Protein AF-A0A7S2RAI8-F1 (afdb_monomer_lite)

Structure (mmCIF, N/CA/C/O backbone):
data_AF-A0A7S2RAI8-F1
#
_entry.id   AF-A0A7S2RAI8-F1
#
loop_
_atom_site.group_PDB
_atom_site.id
_atom_site.type_symbol
_atom_site.label_atom_id
_atom_site.label_alt_id
_atom_site.label_comp_id
_atom_site.label_asym_id
_atom_site.label_entity_id
_atom_site.label_seq_id
_atom_site.pdbx_PDB_ins_code
_atom_site.Cartn_x
_atom_site.Cartn_y
_atom_site.Cartn_z
_atom_site.occupancy
_atom_site.B_iso_or_equiv
_atom_site.auth_seq_id
_atom_site.auth_comp_id
_atom_site.auth_asym_id
_atom_site.auth_atom_id
_atom_site.pdbx_PDB_model_num
ATOM 1 N N . ALA A 1 1 ? 19.321 -35.956 -13.593 1.00 38.59 1 ALA A N 1
ATOM 2 C CA . ALA A 1 1 ? 19.950 -35.697 -12.284 1.00 38.59 1 ALA A CA 1
ATOM 3 C C . ALA A 1 1 ? 19.770 -34.219 -11.981 1.00 38.59 1 ALA A C 1
ATOM 5 O O . ALA A 1 1 ? 20.431 -33.390 -12.590 1.00 38.59 1 ALA A O 1
ATOM 6 N N . THR A 1 2 ? 18.772 -33.893 -11.167 1.00 38.16 2 THR A N 1
ATOM 7 C CA . THR A 1 2 ? 18.356 -32.516 -10.879 1.00 38.16 2 THR A CA 1
ATOM 8 C C . THR A 1 2 ? 19.204 -32.002 -9.722 1.00 38.16 2 THR A C 1
ATOM 10 O O . THR A 1 2 ? 19.140 -32.554 -8.626 1.00 38.16 2 THR A O 1
ATOM 13 N N . LEU A 1 3 ? 20.051 -31.005 -9.977 1.00 36.56 3 LEU A N 1
ATOM 14 C CA . LEU A 1 3 ? 20.835 -30.340 -8.936 1.00 36.56 3 LEU A CA 1
ATOM 15 C C . LEU A 1 3 ? 19.880 -29.543 -8.028 1.00 36.56 3 LEU A C 1
ATOM 17 O O . LEU A 1 3 ? 19.025 -28.827 -8.554 1.00 36.56 3 LEU A O 1
ATOM 21 N N . PRO A 1 4 ? 19.973 -29.652 -6.692 1.00 34.31 4 PRO A N 1
ATOM 22 C CA . PRO A 1 4 ? 19.123 -28.875 -5.804 1.00 34.31 4 PRO A CA 1
ATOM 23 C C . PRO A 1 4 ? 19.559 -27.404 -5.838 1.00 34.31 4 PRO A C 1
ATOM 25 O O . PRO A 1 4 ? 20.744 -27.106 -5.678 1.00 34.31 4 PRO A O 1
ATOM 28 N N . LEU A 1 5 ? 18.606 -26.482 -6.026 1.00 38.56 5 LEU A N 1
ATOM 29 C CA . LEU A 1 5 ? 18.837 -25.057 -5.785 1.00 38.56 5 LEU A CA 1
ATOM 30 C C . LEU A 1 5 ? 19.263 -24.894 -4.322 1.00 38.56 5 LEU A C 1
ATOM 32 O O . LEU A 1 5 ? 18.480 -25.141 -3.401 1.00 38.56 5 LEU A O 1
ATOM 36 N N . ALA A 1 6 ? 20.516 -24.503 -4.113 1.00 35.44 6 ALA A N 1
ATOM 37 C CA . ALA A 1 6 ? 21.017 -24.149 -2.802 1.00 35.44 6 ALA A CA 1
ATOM 38 C C . ALA A 1 6 ? 20.177 -22.985 -2.258 1.00 35.44 6 ALA A C 1
ATOM 40 O O . ALA A 1 6 ? 20.114 -21.914 -2.861 1.00 35.44 6 ALA A O 1
ATOM 41 N N . ARG A 1 7 ? 19.516 -23.196 -1.115 1.00 39.22 7 ARG A N 1
ATOM 42 C CA . ARG A 1 7 ? 18.978 -22.098 -0.311 1.00 39.22 7 ARG A CA 1
ATOM 43 C C . ARG A 1 7 ? 20.154 -21.207 0.075 1.00 39.22 7 ARG A C 1
ATOM 45 O O . ARG A 1 7 ? 21.024 -21.654 0.822 1.00 39.22 7 ARG A O 1
ATOM 52 N N . SER A 1 8 ? 20.173 -19.975 -0.430 1.00 35.34 8 SER A N 1
ATOM 53 C CA . SER A 1 8 ? 21.116 -18.963 0.042 1.00 35.34 8 SER A CA 1
ATOM 54 C C . SER A 1 8 ? 21.014 -18.852 1.565 1.00 35.34 8 SER A C 1
ATOM 56 O O . SER A 1 8 ? 19.898 -18.803 2.099 1.00 35.34 8 SER A O 1
ATOM 58 N N . PRO A 1 9 ? 22.147 -18.839 2.285 1.00 35.16 9 PRO A N 1
ATOM 59 C CA . PRO A 1 9 ? 22.129 -18.629 3.720 1.00 35.16 9 PRO A CA 1
ATOM 60 C C . PRO A 1 9 ? 21.534 -17.246 3.983 1.00 35.16 9 PRO A C 1
ATOM 62 O O . PRO A 1 9 ? 21.890 -16.282 3.306 1.00 35.16 9 PRO A O 1
ATOM 65 N N . ARG A 1 10 ? 20.607 -17.161 4.948 1.00 45.25 10 ARG A N 1
ATOM 66 C CA . ARG A 1 10 ? 20.117 -15.884 5.478 1.00 45.25 10 ARG A CA 1
ATOM 67 C C . ARG A 1 10 ? 21.340 -15.050 5.841 1.00 45.25 10 ARG A C 1
ATOM 69 O O . ARG A 1 10 ? 22.027 -15.366 6.813 1.00 45.25 10 ARG A O 1
ATOM 76 N N . SER A 1 11 ? 21.633 -14.032 5.040 1.00 36.88 11 SER A N 1
ATOM 77 C CA . SER A 1 11 ? 22.616 -13.033 5.406 1.00 36.88 11 SER A CA 1
ATOM 78 C C . SER A 1 11 ? 22.080 -12.349 6.655 1.00 36.88 11 SER A C 1
ATOM 80 O O . SER A 1 11 ? 20.982 -11.793 6.676 1.00 36.88 11 SER A O 1
ATOM 82 N N . SER A 1 12 ? 22.837 -12.449 7.741 1.00 39.06 12 SER A N 1
ATOM 83 C CA . SER A 1 12 ? 22.684 -11.562 8.881 1.00 39.06 12 SER A CA 1
ATOM 84 C C . SER A 1 12 ? 22.974 -10.151 8.376 1.00 39.06 12 SER A C 1
ATOM 86 O O . SER A 1 12 ? 24.135 -9.756 8.254 1.00 39.06 12 SER A O 1
ATOM 88 N N . LEU A 1 13 ? 21.924 -9.431 7.983 1.00 42.94 13 LEU A N 1
ATOM 89 C CA . LEU A 1 13 ? 22.013 -8.042 7.563 1.00 42.94 13 LEU A CA 1
ATOM 90 C C . LEU A 1 13 ? 22.550 -7.217 8.736 1.00 42.94 13 LEU A C 1
ATOM 92 O O . LEU A 1 13 ? 21.830 -6.911 9.683 1.00 42.94 13 LEU A O 1
ATOM 96 N N . GLY A 1 14 ? 23.816 -6.811 8.649 1.00 41.72 14 GLY A N 1
ATOM 97 C CA . GLY A 1 14 ? 24.275 -5.575 9.275 1.00 41.72 14 GLY A CA 1
ATOM 98 C C . GLY A 1 14 ? 23.603 -4.403 8.557 1.00 41.72 14 GLY A C 1
ATOM 99 O O . GLY A 1 14 ? 24.199 -3.813 7.665 1.00 41.72 14 GLY A O 1
ATOM 100 N N . GLY A 1 15 ? 22.328 -4.144 8.868 1.00 42.69 15 GLY A N 1
ATOM 101 C CA . GLY A 1 15 ? 21.429 -3.334 8.033 1.00 42.69 15 GLY A CA 1
ATOM 102 C C . GLY A 1 15 ? 20.414 -2.499 8.814 1.00 42.69 15 GLY A C 1
ATOM 103 O O . GLY A 1 15 ? 19.296 -2.317 8.350 1.00 42.69 15 GLY A O 1
ATOM 104 N N . GLY A 1 16 ? 20.771 -2.005 10.004 1.00 49.53 16 GLY A N 1
ATOM 105 C CA . GLY A 1 16 ? 19.832 -1.262 10.861 1.00 49.53 16 GLY A CA 1
ATOM 106 C C . GLY A 1 16 ? 19.253 0.006 10.214 1.00 49.53 16 GLY A C 1
ATOM 107 O O . GLY A 1 16 ? 18.068 0.273 10.356 1.00 49.53 16 GLY A O 1
ATOM 108 N N . ALA A 1 17 ? 20.054 0.760 9.451 1.00 51.44 17 ALA A N 1
ATOM 109 C CA . ALA A 1 17 ? 19.614 2.027 8.854 1.00 51.44 17 ALA A CA 1
ATOM 110 C C . ALA A 1 17 ? 18.842 1.858 7.532 1.00 51.44 17 ALA A C 1
ATOM 112 O O . ALA A 1 17 ? 17.891 2.589 7.270 1.00 51.44 17 ALA A O 1
ATOM 113 N N . THR A 1 18 ? 19.226 0.890 6.694 1.00 54.53 18 THR A N 1
ATOM 114 C CA . THR A 1 18 ? 18.518 0.618 5.437 1.00 54.53 18 THR A CA 1
ATOM 115 C C . THR A 1 18 ? 17.201 -0.097 5.693 1.00 54.53 18 THR A C 1
ATOM 117 O O . THR A 1 18 ? 16.211 0.262 5.074 1.00 54.53 18 THR A O 1
ATOM 120 N N . CYS A 1 19 ? 17.139 -1.031 6.649 1.00 57.44 19 CYS A N 1
ATOM 121 C CA . CYS A 1 19 ? 15.883 -1.682 7.032 1.00 57.44 19 CYS A CA 1
ATOM 122 C C . CYS A 1 19 ? 14.837 -0.659 7.518 1.00 57.44 19 CYS A C 1
ATOM 124 O O . CYS A 1 19 ? 13.678 -0.728 7.113 1.00 57.44 19 CYS A O 1
ATOM 126 N N . ALA A 1 20 ? 15.256 0.345 8.300 1.00 62.62 20 ALA A N 1
ATOM 127 C CA . ALA A 1 20 ? 14.380 1.417 8.776 1.00 62.62 20 ALA A CA 1
ATOM 128 C C . ALA A 1 20 ? 13.750 2.228 7.625 1.00 62.62 20 ALA A C 1
ATOM 130 O O . ALA A 1 20 ? 12.546 2.456 7.627 1.00 62.62 20 ALA A O 1
ATOM 131 N N . LEU A 1 21 ? 14.521 2.589 6.589 1.00 73.50 21 LEU A N 1
ATOM 132 C CA . LEU A 1 21 ? 14.025 3.395 5.459 1.00 73.50 21 LEU A CA 1
ATOM 133 C C . LEU A 1 21 ? 12.824 2.766 4.737 1.00 73.50 21 LEU A C 1
ATOM 135 O O . LEU A 1 21 ? 11.845 3.450 4.462 1.00 73.50 21 LEU A O 1
ATOM 139 N N . TRP A 1 22 ? 12.883 1.466 4.442 1.00 83.81 22 TRP A N 1
ATOM 140 C CA . TRP A 1 22 ? 11.833 0.792 3.665 1.00 83.81 22 TRP A CA 1
ATOM 141 C C . TRP A 1 22 ? 10.629 0.386 4.514 1.00 83.81 22 TRP A C 1
ATOM 143 O O . TRP A 1 22 ? 9.541 0.163 3.980 1.00 83.81 22 TRP A O 1
ATOM 153 N N . THR A 1 23 ? 10.820 0.274 5.828 1.00 90.06 23 THR A N 1
ATOM 154 C CA . THR A 1 23 ? 9.808 -0.263 6.743 1.00 90.06 23 THR A CA 1
ATOM 155 C C . THR A 1 23 ? 9.101 0.807 7.568 1.00 90.06 23 THR A C 1
ATOM 157 O O . THR A 1 23 ? 8.019 0.548 8.095 1.00 90.06 23 THR A O 1
ATOM 160 N N . HIS A 1 24 ? 9.661 2.020 7.634 1.00 93.19 24 HIS A N 1
ATOM 161 C CA . HIS A 1 24 ? 9.075 3.201 8.279 1.00 93.19 24 HIS A CA 1
ATOM 162 C C . HIS A 1 24 ? 8.329 4.081 7.268 1.00 93.19 24 HIS A C 1
ATOM 164 O O . HIS A 1 24 ? 8.498 5.302 7.223 1.00 93.19 24 HIS A O 1
ATOM 170 N N . GLN A 1 25 ? 7.529 3.446 6.413 1.00 93.56 25 GLN A N 1
ATOM 171 C CA . GLN A 1 25 ? 6.667 4.134 5.464 1.00 93.56 25 GLN A CA 1
ATOM 172 C C . GLN A 1 25 ? 5.429 3.314 5.113 1.00 93.56 25 GLN A C 1
ATOM 174 O O . GLN A 1 25 ? 5.413 2.090 5.255 1.00 93.56 25 GLN A O 1
ATOM 179 N N . TRP A 1 26 ? 4.406 4.002 4.614 1.00 96.25 26 TRP A N 1
ATOM 1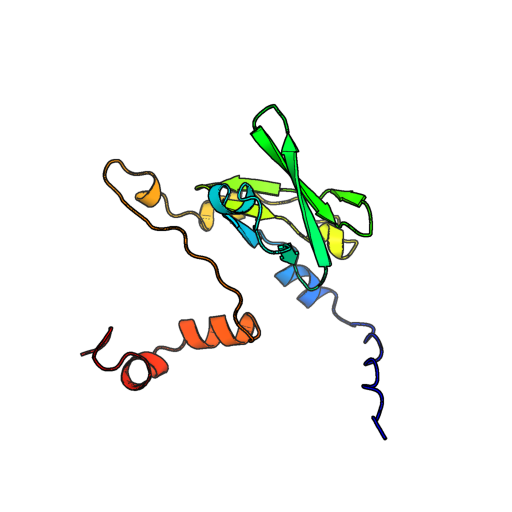80 C CA . TRP A 1 26 ? 3.191 3.379 4.103 1.00 96.25 26 TRP A CA 1
ATOM 181 C C . TRP A 1 26 ? 3.412 2.743 2.732 1.00 96.25 26 TRP A C 1
ATOM 183 O O . TRP A 1 26 ? 3.921 3.387 1.816 1.00 96.25 26 TRP A O 1
ATOM 193 N N . TRP A 1 27 ? 2.964 1.499 2.586 1.00 95.81 27 TRP A N 1
ATOM 194 C CA . TRP A 1 27 ? 2.950 0.780 1.315 1.00 95.81 27 TRP A CA 1
ATOM 195 C C . TRP A 1 27 ? 1.517 0.574 0.827 1.00 95.81 27 TRP A C 1
ATOM 197 O O . TRP A 1 27 ? 0.689 0.103 1.614 1.00 95.81 27 TRP A O 1
ATOM 207 N N . PRO A 1 28 ? 1.211 0.893 -0.445 1.00 95.19 28 PRO A N 1
ATOM 208 C CA . PRO A 1 28 ? -0.057 0.516 -1.045 1.00 95.19 28 PRO A CA 1
ATOM 209 C C . PRO A 1 28 ? -0.030 -0.991 -1.298 1.00 95.19 28 PRO A C 1
ATOM 211 O O . PRO A 1 28 ? 0.846 -1.483 -2.006 1.00 95.19 28 PRO A O 1
ATOM 214 N N . LEU A 1 29 ? -0.959 -1.731 -0.693 1.00 94.12 29 LEU A N 1
ATOM 215 C CA . LEU A 1 29 ? -0.990 -3.186 -0.821 1.00 94.12 29 LEU A CA 1
ATOM 216 C C . LEU A 1 29 ? -1.917 -3.619 -1.957 1.00 94.12 29 LEU A C 1
ATOM 218 O O . LEU A 1 29 ? -1.504 -4.314 -2.877 1.00 94.12 29 LEU A O 1
ATOM 222 N N . VAL A 1 30 ? -3.178 -3.191 -1.898 1.00 93.50 30 VAL A N 1
ATOM 223 C CA . VAL A 1 30 ? -4.215 -3.612 -2.844 1.00 93.50 30 VAL A CA 1
ATOM 224 C C . VAL A 1 30 ? -5.380 -2.626 -2.838 1.00 93.50 30 VAL A C 1
ATOM 226 O O . VAL A 1 30 ? -5.644 -1.970 -1.828 1.00 93.50 30 VAL A O 1
ATOM 229 N N . PHE A 1 31 ? -6.109 -2.546 -3.948 1.00 93.69 31 PHE A N 1
ATOM 230 C CA . PHE A 1 31 ? -7.390 -1.844 -4.005 1.00 93.69 31 PHE A CA 1
ATOM 231 C C . PHE A 1 31 ? -8.482 -2.639 -3.282 1.00 93.69 31 PHE A C 1
ATOM 233 O O . PHE A 1 31 ? -8.581 -3.856 -3.443 1.00 93.69 31 PHE A O 1
ATOM 240 N N . GLU A 1 32 ? -9.349 -1.966 -2.528 1.00 92.19 32 GLU A N 1
ATOM 241 C CA . GLU A 1 32 ? -10.449 -2.600 -1.794 1.00 92.19 32 GLU A CA 1
ATOM 242 C C . GLU A 1 32 ? -11.349 -3.436 -2.703 1.00 92.19 32 GLU A C 1
ATOM 244 O O . GLU A 1 32 ? -11.747 -4.538 -2.330 1.00 92.19 32 GLU A O 1
ATOM 249 N N . ALA A 1 33 ? -11.663 -2.914 -3.891 1.00 88.94 33 ALA A N 1
ATOM 250 C CA . ALA A 1 33 ? -12.497 -3.605 -4.864 1.00 88.94 33 ALA A CA 1
ATOM 251 C C . ALA A 1 33 ? -11.867 -4.944 -5.275 1.00 88.94 33 ALA A C 1
ATOM 253 O O . ALA A 1 33 ? -12.531 -5.975 -5.220 1.00 88.94 33 ALA A O 1
ATOM 254 N N . ALA A 1 34 ? -10.566 -4.939 -5.581 1.00 87.88 34 ALA A N 1
ATOM 255 C CA . ALA A 1 34 ? -9.829 -6.142 -5.951 1.00 87.88 34 ALA A CA 1
ATOM 256 C C . ALA A 1 34 ? -9.678 -7.118 -4.773 1.00 87.88 34 ALA A C 1
ATOM 258 O O . ALA A 1 34 ? -9.770 -8.326 -4.961 1.00 87.88 34 ALA A O 1
ATOM 259 N N . ALA A 1 35 ? -9.486 -6.622 -3.548 1.00 87.62 35 ALA A N 1
ATOM 260 C CA . ALA A 1 35 ? -9.331 -7.461 -2.357 1.00 87.62 35 ALA A CA 1
ATOM 261 C C . ALA A 1 35 ? -10.609 -8.229 -1.973 1.00 87.62 35 ALA A C 1
ATOM 263 O O . ALA A 1 35 ? -10.540 -9.233 -1.263 1.00 87.62 35 ALA A O 1
ATOM 264 N N . LEU A 1 36 ? -11.777 -7.759 -2.418 1.00 86.25 36 LEU A N 1
ATOM 265 C CA . LEU A 1 36 ? -13.064 -8.418 -2.194 1.00 86.25 36 LEU A CA 1
ATOM 266 C C . LEU A 1 36 ? -13.381 -9.496 -3.241 1.00 86.25 36 LEU A C 1
ATOM 268 O O . LEU A 1 36 ? -14.297 -10.300 -3.030 1.00 86.25 36 LEU A O 1
ATOM 272 N N . ASP A 1 37 ? -12.635 -9.549 -4.345 1.00 84.62 37 ASP A N 1
ATOM 273 C CA . ASP A 1 37 ? -12.840 -10.557 -5.377 1.00 84.62 37 ASP A CA 1
ATOM 274 C C . ASP A 1 37 ? -12.417 -11.945 -4.884 1.00 84.62 37 ASP A C 1
ATOM 276 O O . ASP A 1 37 ? -11.332 -12.154 -4.344 1.00 84.62 37 ASP A O 1
ATOM 280 N N . ARG A 1 38 ? -13.258 -12.957 -5.142 1.00 68.75 38 ARG A N 1
ATOM 281 C CA . ARG A 1 38 ? -13.011 -14.355 -4.721 1.00 68.75 38 ARG A CA 1
ATOM 282 C C . ARG A 1 38 ? -11.735 -14.977 -5.309 1.00 68.75 38 ARG A C 1
ATOM 284 O O . ARG A 1 38 ? -11.356 -16.065 -4.886 1.00 68.75 38 ARG A O 1
ATOM 291 N N . GLY A 1 39 ? -11.118 -14.323 -6.292 1.00 74.00 39 GLY A N 1
ATOM 292 C CA . GLY A 1 39 ? -9.873 -14.730 -6.940 1.00 74.00 39 GLY A CA 1
ATOM 293 C C . GLY A 1 39 ? -8.731 -13.730 -6.762 1.00 74.00 39 GLY A C 1
ATOM 294 O O . GLY A 1 39 ? -7.782 -13.794 -7.541 1.00 74.00 39 GLY A O 1
ATOM 295 N N . ALA A 1 40 ? -8.826 -12.805 -5.799 1.00 77.81 40 ALA A N 1
ATOM 296 C CA . ALA A 1 40 ? -7.745 -11.876 -5.494 1.00 77.81 40 ALA A CA 1
ATOM 297 C C . ALA A 1 40 ? -6.433 -12.654 -5.278 1.00 77.81 40 ALA A C 1
ATOM 299 O O . ALA A 1 40 ? -6.435 -13.659 -4.552 1.00 77.81 40 ALA A O 1
ATOM 300 N N . PRO A 1 41 ? -5.318 -12.247 -5.911 1.00 79.25 41 PRO A N 1
ATOM 301 C CA . PRO A 1 41 ? -4.059 -12.943 -5.714 1.00 79.25 41 PRO A CA 1
ATOM 302 C C . PRO A 1 41 ? -3.620 -12.839 -4.247 1.00 79.25 41 PRO A C 1
ATOM 304 O O . PRO A 1 41 ? -3.979 -11.873 -3.560 1.00 79.25 41 PRO A O 1
ATOM 307 N N . PRO A 1 42 ? -2.840 -13.817 -3.753 1.00 86.75 42 PRO A N 1
ATOM 308 C CA . PRO A 1 42 ? -2.213 -13.714 -2.445 1.00 86.75 42 PRO A CA 1
ATOM 309 C C . PRO A 1 42 ? -1.434 -12.407 -2.337 1.00 86.75 42 PRO A C 1
ATOM 311 O O . PRO A 1 42 ? -0.698 -12.048 -3.252 1.00 86.75 42 PRO A O 1
ATOM 314 N N . GLN A 1 43 ? -1.607 -11.712 -1.220 1.00 91.69 43 GLN A N 1
ATOM 315 C CA . GLN A 1 43 ? -0.886 -10.477 -0.958 1.00 91.69 43 GLN A CA 1
ATOM 316 C C . GLN A 1 43 ? 0.420 -10.810 -0.244 1.00 91.69 43 GLN A C 1
ATOM 318 O O . GLN A 1 43 ? 0.448 -11.632 0.675 1.00 91.69 43 GLN A O 1
ATOM 323 N N . ASP A 1 44 ? 1.501 -10.181 -0.678 1.00 93.44 44 ASP A N 1
ATOM 324 C CA . ASP A 1 44 ? 2.833 -10.333 -0.109 1.00 93.44 44 ASP A CA 1
ATOM 325 C C . ASP A 1 44 ? 3.458 -8.953 0.055 1.00 93.44 44 ASP A C 1
ATOM 327 O O . ASP A 1 44 ? 3.272 -8.071 -0.784 1.00 93.44 44 ASP A O 1
ATOM 331 N N . LEU A 1 45 ? 4.197 -8.765 1.143 1.00 93.38 45 LEU A N 1
ATOM 332 C CA . LEU A 1 45 ? 5.023 -7.584 1.324 1.00 93.38 45 LEU A CA 1
ATOM 333 C C . LEU A 1 45 ? 6.379 -8.008 1.876 1.00 93.38 45 LEU A C 1
ATOM 335 O O . LEU A 1 45 ? 6.469 -8.611 2.946 1.00 93.38 45 LEU A O 1
ATOM 339 N N . PHE A 1 46 ? 7.440 -7.690 1.136 1.00 92.06 46 PHE A N 1
ATOM 340 C CA . PHE A 1 46 ? 8.818 -8.082 1.451 1.00 92.06 46 PHE A CA 1
ATOM 341 C C . PHE A 1 46 ? 9.033 -9.598 1.606 1.00 92.06 46 PHE A C 1
ATOM 343 O O . PHE A 1 46 ? 9.853 -10.038 2.418 1.00 92.06 46 PHE A O 1
ATOM 350 N N . GLY A 1 47 ? 8.306 -10.414 0.840 1.00 90.69 47 GLY A N 1
ATOM 351 C CA . GLY A 1 47 ? 8.361 -11.872 0.931 1.00 90.69 47 GLY A CA 1
ATOM 352 C C . GLY A 1 47 ? 7.619 -12.444 2.141 1.00 90.69 47 GLY A C 1
ATOM 353 O O . GLY A 1 47 ? 7.816 -13.619 2.470 1.00 90.69 47 GLY A O 1
ATOM 354 N N . VAL A 1 48 ? 6.827 -11.623 2.841 1.00 94.25 48 VAL A N 1
ATOM 355 C CA . VAL A 1 48 ? 5.925 -12.062 3.905 1.00 94.25 48 VAL A CA 1
ATOM 356 C C . VAL A 1 48 ? 4.491 -12.139 3.369 1.00 94.25 48 VAL A C 1
ATOM 358 O O . VAL A 1 48 ? 3.904 -11.097 3.070 1.00 94.25 48 VAL A O 1
ATOM 361 N N . PRO A 1 49 ? 3.880 -13.339 3.341 1.00 95.50 49 PRO A N 1
ATOM 362 C CA . PRO A 1 49 ? 2.479 -13.497 2.976 1.00 95.50 49 PRO A CA 1
ATOM 363 C C . PRO A 1 49 ? 1.549 -12.818 3.985 1.00 95.50 49 PRO A C 1
ATOM 365 O O . PRO A 1 49 ? 1.621 -13.080 5.193 1.00 95.50 49 PRO A O 1
ATOM 368 N N . LEU A 1 50 ? 0.636 -11.998 3.473 1.00 95.88 50 LEU A N 1
ATOM 369 C CA . LEU A 1 50 ? -0.338 -11.246 4.251 1.00 95.88 50 LEU A CA 1
ATOM 370 C C . LEU A 1 50 ? -1.753 -11.789 4.029 1.00 95.88 50 LEU A C 1
ATOM 372 O O . LEU A 1 50 ? -2.175 -12.028 2.898 1.00 95.88 50 LEU A O 1
ATOM 376 N N . ASP A 1 51 ? -2.501 -11.944 5.118 1.00 9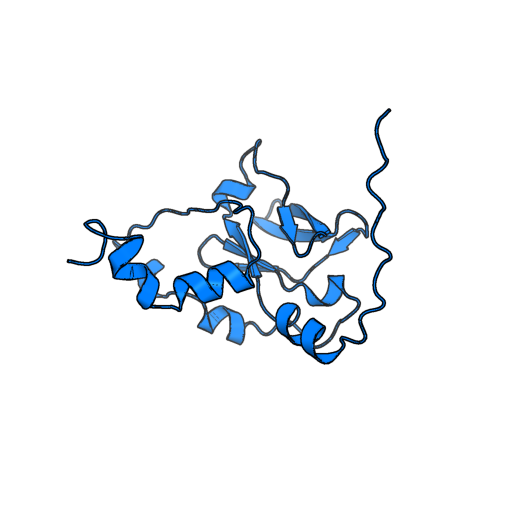4.44 51 ASP A N 1
ATOM 377 C CA . ASP A 1 51 ? -3.939 -12.202 5.079 1.00 94.44 51 ASP A CA 1
ATOM 378 C C . ASP A 1 51 ? -4.689 -10.885 5.335 1.00 94.44 51 ASP A C 1
ATOM 380 O O . ASP A 1 51 ? -4.432 -10.181 6.317 1.00 94.44 51 ASP A O 1
ATOM 384 N N . LEU A 1 52 ? -5.640 -10.566 4.455 1.00 93.88 52 LEU A N 1
ATOM 385 C CA . LEU A 1 52 ? -6.509 -9.399 4.571 1.00 93.88 52 LEU A CA 1
ATOM 386 C C . LEU A 1 52 ? -7.894 -9.846 5.022 1.00 93.88 52 LEU A C 1
ATOM 388 O O . LEU A 1 52 ? -8.458 -10.807 4.496 1.00 93.88 52 LEU A O 1
ATOM 392 N N . ARG A 1 53 ? -8.462 -9.137 5.993 1.00 91.12 53 ARG A N 1
ATOM 393 C CA . ARG A 1 53 ? -9.800 -9.410 6.519 1.00 91.12 53 ARG A CA 1
ATOM 394 C C . ARG A 1 53 ? -10.590 -8.115 6.577 1.00 91.12 53 ARG A C 1
ATOM 396 O O . ARG A 1 53 ? -10.108 -7.140 7.138 1.00 91.12 53 ARG A O 1
ATOM 403 N N . LYS A 1 54 ? -11.807 -8.119 6.034 1.00 90.81 54 LYS A N 1
ATOM 404 C CA . LYS A 1 54 ? -12.765 -7.023 6.204 1.00 90.81 54 LYS A CA 1
ATOM 405 C C . LYS A 1 54 ? -13.771 -7.411 7.282 1.00 90.81 54 LYS A C 1
ATOM 407 O O . LYS A 1 54 ? -14.414 -8.458 7.183 1.00 90.81 54 LYS A O 1
ATOM 412 N N . SER A 1 55 ? -13.874 -6.607 8.333 1.00 88.25 55 SER A N 1
ATOM 413 C CA . SER A 1 55 ? -14.857 -6.802 9.395 1.00 88.25 55 SER A CA 1
ATOM 414 C C . SER A 1 55 ? -16.273 -6.561 8.861 1.00 88.25 55 SER A C 1
ATOM 416 O O . SER A 1 55 ? -16.468 -5.914 7.830 1.00 88.25 55 SER A O 1
ATOM 418 N N . GLY A 1 56 ? -17.295 -7.040 9.578 1.00 84.31 56 GLY A N 1
ATOM 419 C CA . GLY A 1 56 ? -18.696 -6.779 9.212 1.00 84.31 56 GLY A CA 1
ATOM 420 C C . GLY A 1 56 ? -19.065 -5.287 9.202 1.00 84.31 56 GLY A C 1
ATOM 421 O O . GLY A 1 56 ? -20.027 -4.908 8.544 1.00 84.31 56 GLY A O 1
ATOM 422 N N . GLY A 1 57 ? -18.285 -4.445 9.893 1.00 83.31 57 GLY A N 1
ATOM 423 C CA . GLY A 1 57 ? -18.409 -2.984 9.872 1.00 83.31 57 GLY A CA 1
ATOM 424 C C . GLY A 1 57 ? -17.667 -2.303 8.716 1.00 83.31 57 GLY A C 1
ATOM 425 O O . GLY A 1 57 ? -17.730 -1.085 8.598 1.00 83.31 57 GLY A O 1
ATOM 426 N N . GLY A 1 58 ? -16.970 -3.065 7.868 1.00 83.56 58 GLY A N 1
ATOM 427 C CA . GLY A 1 58 ? -16.232 -2.552 6.713 1.00 83.56 58 GLY A CA 1
ATOM 428 C C . GLY A 1 58 ? -14.783 -2.141 6.993 1.00 83.56 58 GLY A C 1
ATOM 429 O O . GLY A 1 58 ? -14.111 -1.675 6.079 1.00 83.56 58 GLY A O 1
ATOM 430 N N . GLU A 1 59 ? -14.288 -2.331 8.213 1.00 88.94 59 GLU A N 1
ATOM 431 C CA . GLU A 1 59 ? -12.899 -2.037 8.579 1.00 88.94 59 GLU A CA 1
ATOM 432 C C . GLU A 1 59 ? -11.959 -3.144 8.094 1.00 88.94 59 GLU A C 1
ATOM 434 O O . GLU A 1 59 ? -12.299 -4.326 8.177 1.00 88.94 59 GLU A O 1
ATOM 439 N N . TRP A 1 60 ? -10.784 -2.773 7.589 1.00 92.81 60 TRP A N 1
ATOM 440 C CA . TRP A 1 60 ? -9.782 -3.728 7.127 1.00 92.81 60 TRP A CA 1
ATOM 441 C C . TRP A 1 60 ? -8.737 -4.008 8.194 1.00 92.81 60 TRP A C 1
ATOM 443 O O . TRP A 1 60 ? -8.251 -3.104 8.863 1.00 92.81 60 TRP A O 1
ATOM 453 N N . THR A 1 61 ? -8.343 -5.272 8.270 1.00 94.12 61 THR A N 1
ATOM 454 C CA . THR A 1 61 ? -7.238 -5.753 9.085 1.00 94.12 61 THR A CA 1
ATOM 455 C C . THR A 1 61 ? -6.260 -6.499 8.192 1.00 94.12 61 THR A C 1
ATOM 457 O O . THR A 1 61 ? -6.664 -7.388 7.435 1.00 94.12 61 THR A O 1
ATOM 460 N N . VAL A 1 62 ? -4.974 -6.170 8.307 1.00 96.44 62 VAL A N 1
ATOM 461 C CA . VAL A 1 62 ? -3.888 -6.851 7.594 1.00 96.44 62 VAL A CA 1
ATOM 462 C C . VAL A 1 62 ? -3.010 -7.591 8.591 1.00 96.44 62 VAL A C 1
ATOM 464 O O . VAL A 1 62 ? -2.571 -7.012 9.584 1.00 96.44 62 VAL A O 1
ATOM 467 N N . CYS A 1 63 ? -2.749 -8.873 8.338 1.00 96.38 63 CYS A N 1
ATOM 468 C CA . CYS A 1 63 ? -1.957 -9.707 9.236 1.00 96.38 63 CYS A CA 1
ATOM 469 C C . CYS A 1 63 ? -0.862 -10.479 8.506 1.00 96.38 63 CYS A C 1
ATOM 471 O O . CYS A 1 63 ? -1.107 -11.047 7.446 1.00 96.38 63 CYS A O 1
ATOM 473 N N . ASP A 1 64 ? 0.308 -10.610 9.133 1.00 95.50 64 ASP A N 1
ATOM 474 C CA . ASP A 1 64 ? 1.247 -11.678 8.791 1.00 95.50 64 ASP A CA 1
ATOM 475 C C . ASP A 1 64 ? 0.607 -13.025 9.122 1.00 95.50 64 ASP A C 1
ATOM 477 O O . ASP A 1 64 ? 0.349 -13.348 10.290 1.00 95.50 64 ASP A O 1
ATOM 481 N N . LYS A 1 65 ? 0.401 -13.827 8.082 1.00 90.62 65 LYS A N 1
ATOM 482 C CA . LYS A 1 65 ? -0.241 -15.136 8.165 1.00 90.62 65 LYS A CA 1
ATOM 483 C C . LYS A 1 65 ? 0.491 -16.125 9.068 1.00 90.62 65 LYS A C 1
ATOM 485 O O . LYS A 1 65 ? -0.133 -16.922 9.761 1.00 90.62 65 LYS A O 1
ATOM 490 N N . SER A 1 66 ? 1.819 -16.104 9.044 1.00 92.38 66 SER A N 1
ATOM 491 C CA . SER A 1 66 ? 2.662 -17.065 9.757 1.00 92.38 66 SER A CA 1
ATOM 492 C C . SER A 1 66 ? 2.759 -16.767 11.250 1.00 92.38 66 SER A C 1
ATOM 494 O O . SER A 1 66 ? 2.824 -17.688 12.064 1.00 92.38 66 SER A O 1
ATOM 496 N N . ARG A 1 67 ? 2.763 -15.480 11.610 1.00 93.62 67 ARG A N 1
ATOM 497 C CA . ARG A 1 67 ? 2.924 -15.017 12.995 1.00 93.62 67 ARG A CA 1
ATOM 498 C C . ARG A 1 67 ? 1.612 -14.647 13.672 1.00 93.62 67 ARG A C 1
ATOM 500 O O . ARG A 1 67 ? 1.622 -14.423 14.878 1.00 93.62 67 ARG A O 1
ATOM 507 N N . ASN A 1 68 ? 0.511 -14.579 12.920 1.00 93.25 68 ASN A N 1
ATOM 508 C CA . ASN A 1 68 ? -0.752 -14.009 13.386 1.00 93.25 68 ASN A CA 1
ATOM 509 C C . ASN A 1 68 ? -0.537 -12.606 13.992 1.00 93.25 68 ASN A C 1
ATOM 511 O O . ASN A 1 68 ? -1.048 -12.283 15.064 1.00 93.25 68 ASN A O 1
ATOM 515 N N . LEU A 1 69 ? 0.299 -11.809 13.320 1.00 94.31 69 LEU A N 1
ATOM 516 C CA . LEU A 1 69 ? 0.685 -10.464 13.734 1.00 94.31 69 LEU A CA 1
ATOM 517 C C . LEU A 1 69 ? -0.107 -9.453 12.916 1.00 94.31 69 LEU A C 1
ATOM 519 O O . LEU A 1 69 ? 0.037 -9.408 11.697 1.00 94.31 69 LEU A O 1
ATOM 523 N N . GLU A 1 70 ? -0.913 -8.641 13.586 1.00 95.31 70 GLU A N 1
ATOM 524 C CA . GLU A 1 70 ? -1.626 -7.535 12.959 1.00 95.31 70 GLU A CA 1
ATOM 525 C C . GLU A 1 70 ? -0.685 -6.362 12.680 1.00 95.31 70 GLU A C 1
ATOM 527 O O . GLU A 1 70 ? 0.132 -5.985 13.524 1.00 95.31 70 GLU A O 1
ATOM 532 N N . LEU A 1 71 ? -0.792 -5.808 11.476 1.00 95.56 71 LEU A N 1
ATOM 533 C CA . LEU A 1 71 ? -0.022 -4.659 11.029 1.00 95.56 71 LEU A CA 1
ATOM 534 C C . LEU A 1 71 ? -0.914 -3.419 11.037 1.00 95.56 71 LEU A C 1
ATOM 536 O O . LEU A 1 71 ? -2.073 -3.505 10.614 1.00 95.56 71 LEU A O 1
ATOM 540 N N . PRO A 1 72 ? -0.387 -2.250 11.445 1.00 95.94 72 PRO A N 1
ATOM 541 C CA . PRO A 1 72 ? -1.121 -1.011 11.281 1.00 95.94 72 PRO A CA 1
ATOM 542 C C . PRO A 1 72 ? -1.482 -0.819 9.808 1.00 95.94 72 PRO A C 1
ATOM 544 O O . PRO A 1 72 ? -0.624 -0.878 8.923 1.00 95.94 72 PRO A O 1
ATOM 547 N N . SER A 1 73 ? -2.768 -0.623 9.550 1.00 95.69 73 SER A N 1
ATOM 548 C CA . SER A 1 73 ? -3.308 -0.489 8.205 1.00 95.69 73 SER A CA 1
ATOM 549 C C . SER A 1 73 ? -4.416 0.552 8.179 1.00 95.69 73 SER A C 1
ATOM 551 O O . SER A 1 73 ? -5.052 0.835 9.194 1.00 95.69 73 SER A O 1
ATOM 553 N N . VAL A 1 74 ? -4.601 1.184 7.026 1.00 96.25 74 VAL A N 1
ATOM 554 C CA . VAL A 1 74 ? -5.605 2.229 6.831 1.00 96.25 74 VAL A CA 1
ATOM 555 C C . VAL A 1 74 ? -6.067 2.229 5.383 1.00 96.25 74 VAL A C 1
ATOM 557 O O . VAL A 1 74 ? -5.287 1.953 4.475 1.00 96.25 74 VAL A O 1
ATOM 560 N N . VAL A 1 75 ? -7.335 2.559 5.153 1.00 95.62 75 VAL A N 1
ATOM 561 C CA . VAL A 1 75 ? -7.856 2.755 3.799 1.00 95.62 75 VAL A CA 1
ATOM 562 C C . VAL A 1 75 ? -7.852 4.236 3.438 1.00 95.62 75 VAL A C 1
ATOM 564 O O . VAL A 1 75 ? -8.362 5.070 4.195 1.00 95.62 75 VAL A O 1
ATOM 567 N N . ARG A 1 76 ? -7.296 4.564 2.270 1.00 95.69 76 ARG A N 1
ATOM 568 C CA . ARG A 1 76 ? -7.348 5.896 1.645 1.00 95.69 76 ARG A CA 1
ATOM 569 C C . ARG A 1 76 ? -7.472 5.741 0.137 1.00 95.69 76 ARG A C 1
ATOM 571 O O . ARG A 1 76 ? -6.754 4.929 -0.437 1.00 95.69 76 ARG A O 1
ATOM 578 N N . GLN A 1 77 ? -8.371 6.512 -0.477 1.00 94.44 77 GLN A N 1
ATOM 579 C CA . GLN A 1 77 ? -8.614 6.514 -1.928 1.00 94.44 77 GLN A CA 1
ATOM 580 C C . GLN A 1 77 ? -8.822 5.100 -2.508 1.00 94.44 77 GLN A C 1
ATOM 582 O O . GLN A 1 77 ? -8.244 4.736 -3.524 1.00 94.44 77 GLN A O 1
ATOM 587 N N . GLY A 1 78 ? -9.602 4.266 -1.805 1.00 92.62 78 GLY A N 1
ATOM 588 C CA . GLY A 1 78 ? -9.896 2.889 -2.221 1.00 92.62 78 GLY A CA 1
ATOM 589 C C . GLY A 1 78 ? -8.720 1.910 -2.121 1.00 92.62 78 GLY A C 1
ATOM 590 O O . GLY A 1 78 ? -8.856 0.767 -2.546 1.00 92.62 78 GLY A O 1
ATOM 591 N N . ILE A 1 79 ? -7.583 2.316 -1.550 1.00 95.06 79 ILE A N 1
ATOM 592 C CA . ILE A 1 79 ? -6.382 1.490 -1.380 1.00 95.06 79 ILE A CA 1
ATOM 593 C C . ILE A 1 79 ? -6.224 1.113 0.093 1.00 95.06 79 ILE A C 1
ATOM 595 O O . ILE A 1 79 ? -6.353 1.961 0.978 1.00 95.06 79 ILE A O 1
ATOM 599 N N . VAL A 1 80 ? -5.899 -0.153 0.355 1.00 95.56 80 VAL A N 1
ATOM 600 C CA . VAL A 1 80 ? -5.445 -0.635 1.664 1.00 95.56 80 VAL A CA 1
ATOM 601 C C . VAL A 1 80 ? -3.950 -0.340 1.795 1.00 95.56 80 VAL A C 1
ATOM 603 O O . VAL A 1 80 ? -3.127 -0.937 1.099 1.00 95.56 80 VAL A O 1
ATOM 606 N N . TRP A 1 81 ? -3.600 0.578 2.692 1.00 96.88 81 TRP A N 1
ATOM 607 C CA . TRP A 1 81 ? -2.225 0.952 3.017 1.00 96.88 81 TRP A CA 1
ATOM 608 C C . TRP A 1 81 ? -1.758 0.231 4.274 1.00 96.88 81 TRP A C 1
ATOM 610 O O . TRP A 1 81 ? -2.527 0.078 5.225 1.00 96.88 81 TRP A O 1
ATOM 620 N N . VAL A 1 82 ? -0.492 -0.183 4.299 1.00 96.56 82 VAL A N 1
ATOM 621 C CA . VAL A 1 82 ? 0.091 -0.951 5.408 1.00 96.56 82 VAL A CA 1
ATOM 622 C C . VAL A 1 82 ? 1.400 -0.334 5.870 1.00 96.56 82 VAL A C 1
ATOM 62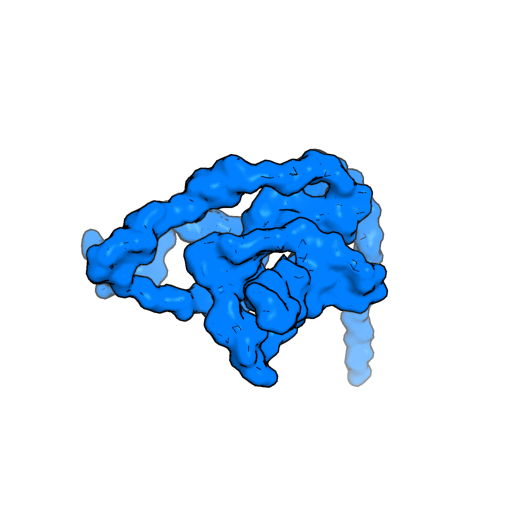4 O O . VAL A 1 82 ? 2.228 0.070 5.053 1.00 96.56 82 VAL A O 1
ATOM 627 N N . TRP A 1 83 ? 1.591 -0.299 7.187 1.00 96.00 83 TRP A N 1
ATOM 628 C CA . TRP A 1 83 ? 2.846 0.055 7.835 1.00 96.00 83 TRP A CA 1
ATOM 629 C C . TRP A 1 83 ? 3.581 -1.218 8.294 1.00 96.00 83 TRP A C 1
ATOM 631 O O . TRP A 1 83 ? 3.126 -1.897 9.220 1.00 96.00 83 TRP A O 1
ATOM 641 N N . PRO A 1 84 ? 4.713 -1.583 7.674 1.00 95.19 84 PRO A N 1
ATOM 642 C CA . PRO A 1 84 ? 5.284 -2.920 7.820 1.00 95.19 84 PRO A CA 1
ATOM 643 C C . PRO A 1 84 ? 6.371 -3.048 8.895 1.00 95.19 84 PRO A C 1
ATOM 645 O O . PRO A 1 84 ? 6.935 -4.132 9.021 1.00 95.19 84 PRO A O 1
ATOM 648 N N . SER A 1 85 ? 6.694 -2.006 9.671 1.00 93.50 85 SER A N 1
ATOM 649 C CA . SER A 1 85 ? 7.824 -2.035 10.626 1.00 93.50 85 SER A CA 1
ATOM 650 C C . SER A 1 85 ? 7.801 -3.250 11.568 1.00 93.50 85 SER A C 1
ATOM 652 O O . SER A 1 85 ? 8.819 -3.920 11.769 1.00 93.50 85 SER A O 1
ATOM 654 N N . ALA A 1 86 ? 6.612 -3.624 12.054 1.00 92.56 86 ALA A N 1
ATOM 655 C CA . ALA A 1 86 ? 6.429 -4.757 12.956 1.00 92.56 86 ALA A CA 1
ATOM 656 C C . ALA A 1 86 ? 6.809 -6.108 12.316 1.00 92.56 86 ALA A C 1
ATOM 658 O O . ALA A 1 86 ? 7.189 -7.043 13.029 1.00 92.56 86 ALA A O 1
ATOM 659 N N . LEU A 1 87 ? 6.799 -6.220 10.979 1.00 91.94 87 LEU A N 1
ATOM 660 C CA . LEU A 1 87 ? 7.266 -7.419 10.279 1.00 91.94 87 LEU A CA 1
ATOM 661 C C . LEU A 1 87 ? 8.737 -7.724 10.570 1.00 91.94 87 LEU A C 1
ATOM 663 O O . LEU A 1 87 ? 9.119 -8.895 10.557 1.00 91.94 87 LEU A O 1
ATOM 667 N N . PHE A 1 88 ? 9.535 -6.709 10.890 1.00 89.56 88 PHE A N 1
ATOM 668 C CA . PHE A 1 88 ? 10.971 -6.825 11.132 1.00 89.56 88 PHE A CA 1
ATOM 669 C C . PHE A 1 88 ? 11.341 -6.677 12.610 1.00 89.56 88 PHE A C 1
ATOM 671 O O . PHE A 1 88 ? 12.512 -6.522 12.945 1.00 89.56 88 PHE A O 1
ATOM 678 N N . GLY A 1 89 ? 10.350 -6.777 13.501 1.00 87.12 89 GLY A N 1
ATOM 679 C CA . GLY A 1 89 ? 10.553 -6.633 14.941 1.00 87.12 89 GLY A CA 1
ATOM 680 C C . GLY A 1 89 ? 10.775 -5.189 15.382 1.00 87.12 89 GLY A C 1
ATOM 681 O O . GLY A 1 89 ? 11.237 -4.977 16.501 1.00 87.12 89 GLY A O 1
ATOM 682 N N . ASP A 1 90 ? 10.449 -4.217 14.524 1.00 86.62 90 ASP A N 1
ATOM 683 C CA . ASP A 1 90 ? 10.550 -2.803 14.847 1.00 86.62 90 ASP A CA 1
ATOM 684 C C . ASP A 1 90 ? 9.171 -2.194 15.125 1.00 86.62 90 ASP A C 1
ATOM 686 O O . ASP A 1 90 ? 8.305 -2.098 14.252 1.00 86.62 90 ASP A O 1
ATOM 690 N N . SER A 1 91 ? 8.967 -1.777 16.369 1.00 77.19 91 SER A N 1
ATOM 691 C CA . SER A 1 91 ? 7.735 -1.119 16.813 1.00 77.19 91 SER A CA 1
ATOM 692 C C . SER A 1 91 ? 7.856 0.409 16.828 1.00 77.19 91 SER A C 1
ATOM 694 O O . SER A 1 91 ? 6.936 1.081 17.293 1.00 77.19 91 SER A O 1
ATOM 696 N N . SER A 1 92 ? 8.982 0.962 16.365 1.00 79.88 92 SER A N 1
ATOM 697 C CA . SER A 1 92 ? 9.260 2.397 16.344 1.00 79.88 92 SER A CA 1
ATOM 698 C C . SER A 1 92 ? 9.780 2.839 14.969 1.00 79.88 92 SER A C 1
ATOM 700 O O . SER A 1 92 ? 10.681 2.210 14.439 1.00 79.88 92 SER A O 1
ATOM 702 N N . PRO A 1 93 ? 9.316 3.967 14.410 1.00 84.62 93 PRO A N 1
ATOM 703 C CA . PRO A 1 93 ? 8.314 4.862 14.958 1.00 84.62 93 PRO A CA 1
ATOM 704 C C . PRO A 1 93 ? 6.899 4.303 14.780 1.00 84.62 93 PRO A C 1
ATOM 706 O O . PRO A 1 93 ? 6.648 3.397 13.984 1.00 84.62 93 PRO A O 1
ATOM 709 N N . SER A 1 94 ? 5.960 4.879 15.530 1.00 89.44 94 SER A N 1
ATOM 710 C CA . SER A 1 94 ? 4.540 4.688 15.250 1.00 89.44 94 SER A CA 1
ATOM 711 C C . SER A 1 94 ? 4.204 5.181 13.834 1.00 89.44 94 SER A C 1
ATOM 713 O O . SER A 1 94 ? 4.811 6.165 13.398 1.00 89.44 94 SER A O 1
ATOM 715 N N . PRO A 1 95 ? 3.219 4.576 13.148 1.00 93.94 95 PRO A N 1
ATOM 716 C CA . PRO A 1 95 ? 2.839 4.994 11.804 1.00 93.94 95 PRO A CA 1
ATOM 717 C C . PRO A 1 95 ? 2.479 6.484 11.738 1.00 93.94 95 PRO A C 1
ATOM 719 O O . PRO A 1 95 ? 1.607 6.953 12.473 1.00 93.94 95 PRO A O 1
ATOM 722 N N . ASP A 1 96 ? 3.136 7.228 10.849 1.00 93.38 96 ASP A N 1
ATOM 723 C CA . ASP A 1 96 ? 2.869 8.652 10.627 1.00 93.38 96 ASP A CA 1
ATOM 724 C C . ASP A 1 96 ? 1.818 8.822 9.525 1.00 93.38 96 ASP A C 1
ATOM 726 O O . ASP A 1 96 ? 2.117 8.696 8.337 1.00 93.38 96 ASP A O 1
ATOM 730 N N . LEU A 1 97 ? 0.571 9.122 9.894 1.00 95.81 97 LEU A N 1
ATOM 731 C CA . LEU A 1 97 ? -0.483 9.378 8.906 1.00 95.81 97 LEU A CA 1
ATOM 732 C C . LEU A 1 97 ? -0.196 10.617 8.052 1.00 95.81 97 LEU A C 1
ATOM 734 O O . LEU A 1 97 ? -0.587 10.638 6.892 1.00 95.81 97 LEU A O 1
ATOM 738 N N . SER A 1 98 ? 0.538 11.616 8.555 1.00 96.06 98 SER A N 1
ATOM 739 C CA . SER A 1 98 ? 0.869 12.798 7.750 1.00 96.06 98 SER A CA 1
ATOM 740 C C . SER A 1 98 ? 1.754 12.445 6.552 1.00 96.06 98 SER A C 1
ATOM 742 O O . SER A 1 98 ? 1.689 13.118 5.524 1.00 96.06 98 SER A O 1
ATOM 744 N N . GLN A 1 99 ? 2.566 11.387 6.663 1.00 95.12 99 GLN A N 1
ATOM 745 C CA . GLN A 1 99 ? 3.329 10.836 5.546 1.00 95.12 99 GLN A CA 1
ATOM 746 C C . GLN A 1 99 ? 2.412 10.281 4.466 1.00 95.12 99 GLN A C 1
ATOM 748 O O . GLN A 1 99 ? 2.636 10.585 3.298 1.00 95.12 99 GLN A O 1
ATOM 753 N N . LEU A 1 100 ? 1.379 9.525 4.846 1.00 95.56 100 LEU A N 1
ATOM 754 C CA . LEU A 1 100 ? 0.403 9.000 3.897 1.00 95.56 100 LEU A CA 1
ATOM 755 C C . LEU A 1 100 ? -0.357 10.126 3.198 1.00 95.56 100 LEU A C 1
ATOM 757 O O . LEU A 1 100 ? -0.460 10.117 1.979 1.00 95.56 100 LEU A O 1
ATOM 761 N N . GLU A 1 101 ? -0.827 11.125 3.943 1.00 95.50 101 GLU A N 1
ATOM 762 C CA . GLU A 1 101 ? -1.592 12.241 3.370 1.00 95.50 101 GLU A CA 1
ATOM 763 C C . GLU A 1 101 ? -0.780 13.037 2.323 1.00 95.50 101 GLU A C 1
ATOM 765 O O . GLU A 1 101 ? -1.355 13.597 1.396 1.00 95.50 101 GLU A O 1
ATOM 770 N N . ARG A 1 102 ? 0.562 13.041 2.403 1.00 95.44 102 ARG A N 1
ATOM 771 C CA . ARG A 1 102 ? 1.440 13.632 1.370 1.00 95.44 102 ARG A CA 1
ATOM 772 C C . ARG A 1 102 ? 1.532 12.806 0.078 1.00 95.44 102 ARG A C 1
ATOM 774 O O . ARG A 1 102 ? 1.984 13.345 -0.929 1.00 95.44 102 ARG A O 1
ATOM 781 N N . LEU A 1 103 ? 1.170 11.523 0.115 1.00 93.12 103 LEU A N 1
ATOM 782 C CA . LEU A 1 103 ? 1.187 10.608 -1.035 1.00 93.12 103 LEU A CA 1
ATOM 783 C C . LEU A 1 103 ? -0.153 10.569 -1.782 1.00 93.12 103 LEU A C 1
ATOM 785 O O . LEU A 1 103 ? -0.202 10.072 -2.905 1.00 93.12 103 LEU A O 1
ATOM 789 N N . LEU A 1 104 ? -1.231 11.058 -1.163 1.00 95.00 104 LEU A N 1
ATOM 790 C CA . LEU A 1 104 ? -2.558 11.073 -1.774 1.00 95.00 104 LEU A CA 1
ATOM 791 C C . LEU A 1 104 ? -2.661 12.151 -2.857 1.00 95.00 104 LEU A C 1
ATOM 793 O O . LEU A 1 104 ? -1.951 13.158 -2.831 1.00 95.00 104 LEU A O 1
ATOM 797 N N . VAL A 1 105 ? -3.588 11.946 -3.794 1.00 95.12 105 VAL A N 1
ATOM 798 C CA . VAL A 1 105 ? -3.860 12.877 -4.897 1.00 95.12 105 VAL A CA 1
ATOM 799 C C . VAL A 1 105 ? -5.273 13.436 -4.723 1.00 95.12 105 VAL A C 1
ATOM 801 O O . VAL A 1 105 ? -6.225 12.788 -5.161 1.00 95.12 105 VAL A O 1
ATOM 804 N N . PRO A 1 106 ? -5.453 14.612 -4.087 1.00 94.94 106 PRO A N 1
ATOM 805 C CA . PRO A 1 106 ? -6.780 15.141 -3.749 1.00 94.94 106 PRO A CA 1
ATOM 806 C C . PRO A 1 106 ? -7.723 15.293 -4.948 1.00 94.94 106 PRO A C 1
ATOM 808 O O . PRO A 1 106 ? -8.935 15.188 -4.804 1.00 94.94 106 PRO A O 1
ATOM 811 N N . GLN A 1 107 ? -7.168 15.500 -6.143 1.00 94.81 107 GLN A N 1
ATOM 812 C CA . GLN A 1 107 ? -7.919 15.645 -7.387 1.00 94.81 107 GLN A CA 1
ATOM 813 C C . GLN A 1 107 ? -8.708 14.382 -7.751 1.00 94.81 107 GLN A C 1
ATOM 815 O O . GLN A 1 107 ? -9.707 14.481 -8.451 1.00 94.81 107 GLN A O 1
ATOM 820 N N . LEU A 1 108 ? -8.298 13.198 -7.281 1.00 92.81 108 LEU A N 1
ATOM 821 C CA . LEU A 1 108 ? -9.053 11.963 -7.523 1.00 92.81 108 LEU A CA 1
ATOM 822 C C . LEU A 1 108 ? -10.414 11.958 -6.815 1.00 92.81 108 LEU A C 1
ATOM 824 O O . LEU A 1 108 ? -11.321 11.261 -7.262 1.00 92.81 108 LEU A O 1
ATOM 828 N N . ASP A 1 109 ? -10.572 12.760 -5.759 1.00 93.31 109 ASP A N 1
ATOM 829 C CA . ASP A 1 109 ? -11.822 12.895 -5.008 1.00 93.31 109 ASP A CA 1
ATOM 830 C C . ASP A 1 109 ? -12.717 14.033 -5.549 1.00 93.31 109 ASP A C 1
ATOM 832 O O . ASP A 1 109 ? -13.820 14.264 -5.044 1.00 93.31 109 ASP A O 1
ATOM 836 N N . GLU A 1 110 ? -12.270 14.763 -6.580 1.00 95.94 110 GLU A N 1
ATOM 837 C CA . GLU A 1 110 ? -13.046 15.848 -7.178 1.00 95.94 110 GLU A CA 1
ATOM 838 C C . GLU A 1 110 ? -14.227 15.317 -8.018 1.00 95.94 110 GLU A C 1
ATOM 840 O O . GLU A 1 110 ? -14.090 14.349 -8.775 1.00 95.94 110 GLU A O 1
ATOM 845 N N . PRO A 1 111 ? -15.409 15.964 -7.956 1.00 95.44 111 PRO A N 1
ATOM 846 C CA . PRO A 1 111 ? -16.556 15.557 -8.758 1.00 95.44 111 PRO A CA 1
ATOM 847 C C . PRO A 1 111 ? -16.249 15.566 -10.260 1.00 95.44 111 PRO A C 1
ATOM 849 O O . PRO A 1 111 ? -15.798 16.567 -10.811 1.00 95.44 111 PRO A O 1
ATOM 852 N N . GLY A 1 112 ? -16.577 14.469 -10.941 1.00 93.88 112 GLY A N 1
ATOM 853 C CA . GLY A 1 112 ? -16.395 14.338 -12.390 1.00 93.88 112 GLY A CA 1
ATOM 854 C C . GLY A 1 112 ? -15.023 13.814 -12.815 1.00 93.88 112 GLY A C 1
ATOM 855 O O . GLY A 1 112 ? -14.823 13.585 -14.009 1.00 93.88 112 GLY A O 1
ATOM 856 N N . VAL A 1 113 ? -14.108 13.568 -11.874 1.00 94.38 113 VAL A N 1
ATOM 857 C CA . VAL A 1 113 ? -12.868 12.839 -12.150 1.00 94.38 113 VAL A CA 1
ATOM 858 C C . VAL A 1 113 ? -13.166 11.344 -12.229 1.00 94.38 113 VAL A C 1
ATOM 860 O O . VAL A 1 113 ? -13.850 10.772 -11.384 1.00 94.38 113 VAL A O 1
ATOM 863 N N . LEU A 1 114 ? -12.676 10.714 -13.296 1.00 91.25 114 LEU A N 1
ATOM 864 C CA . LEU A 1 114 ? -12.769 9.277 -13.520 1.00 91.25 114 LEU A CA 1
ATOM 865 C C . LEU A 1 114 ? -11.356 8.708 -13.555 1.00 91.25 114 LEU A C 1
ATOM 867 O O . LEU A 1 114 ? -10.492 9.226 -14.262 1.00 91.25 114 LEU A O 1
ATOM 871 N N . PHE A 1 115 ? -11.141 7.624 -12.827 1.00 90.25 115 PHE A N 1
ATOM 872 C CA . PHE A 1 115 ? -9.884 6.892 -12.811 1.00 90.25 115 PHE A CA 1
ATOM 873 C C . PHE A 1 115 ? -10.154 5.391 -12.881 1.00 90.25 115 PHE A C 1
ATOM 875 O O . PHE A 1 115 ? -11.285 4.930 -12.715 1.00 90.25 115 PHE A O 1
ATOM 882 N N . VAL A 1 116 ? -9.106 4.639 -13.197 1.00 89.75 116 VAL A N 1
ATOM 883 C CA . VAL A 1 116 ? -9.142 3.182 -13.263 1.00 89.75 116 VAL A CA 1
ATOM 884 C C . VAL A 1 116 ? -8.066 2.655 -12.335 1.00 89.75 116 VAL A C 1
ATOM 886 O O . VAL A 1 116 ? -6.890 2.981 -12.496 1.00 89.75 116 VAL A O 1
ATOM 889 N N . ASP A 1 117 ? -8.484 1.816 -11.398 1.00 90.44 117 ASP A N 1
ATOM 890 C CA . ASP A 1 117 ? -7.580 1.102 -10.511 1.00 90.44 117 ASP A CA 1
ATOM 891 C C . ASP A 1 117 ? -6.838 0.020 -11.299 1.00 90.44 117 ASP A C 1
ATOM 893 O O . ASP A 1 117 ? -7.444 -0.815 -11.978 1.00 90.44 117 ASP A O 1
ATOM 897 N N . TYR A 1 118 ? -5.510 0.026 -11.217 1.00 87.19 118 TYR A N 1
ATOM 898 C CA . TYR 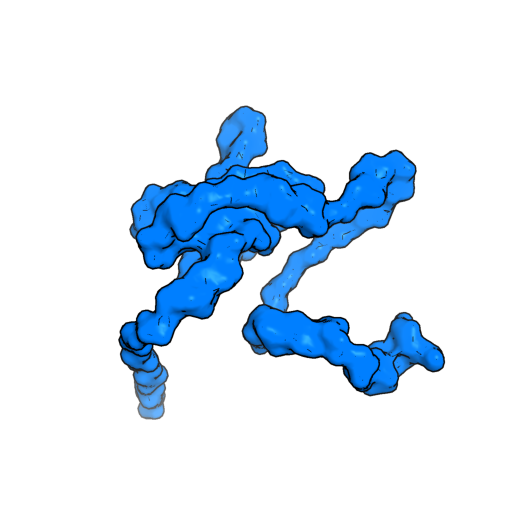A 1 118 ? -4.672 -0.966 -11.878 1.00 87.19 118 TYR A CA 1
ATOM 899 C C . TYR A 1 118 ? -3.529 -1.394 -10.968 1.00 87.19 118 TYR A C 1
ATOM 901 O O . TYR A 1 118 ? -2.772 -0.564 -10.470 1.00 87.19 118 TYR A O 1
ATOM 909 N N . PHE A 1 119 ? -3.382 -2.703 -10.784 1.00 86.88 119 PHE A N 1
ATOM 910 C CA . PHE A 1 119 ? -2.250 -3.295 -10.084 1.00 86.88 119 PHE A CA 1
ATOM 911 C C . PHE A 1 119 ? -1.761 -4.518 -10.859 1.00 86.88 119 PHE A C 1
ATOM 913 O O . PHE A 1 119 ? -2.534 -5.193 -11.545 1.00 86.88 119 PHE A O 1
ATOM 920 N N . ARG A 1 120 ? -0.462 -4.795 -10.764 1.00 85.94 120 ARG A N 1
ATOM 921 C CA . ARG A 1 120 ? 0.151 -5.990 -11.339 1.00 85.94 120 ARG A CA 1
ATOM 922 C C . ARG A 1 120 ? 1.463 -6.297 -10.643 1.00 85.94 120 ARG A C 1
ATOM 924 O O . ARG A 1 120 ? 2.184 -5.380 -10.261 1.00 85.94 120 ARG A O 1
ATOM 931 N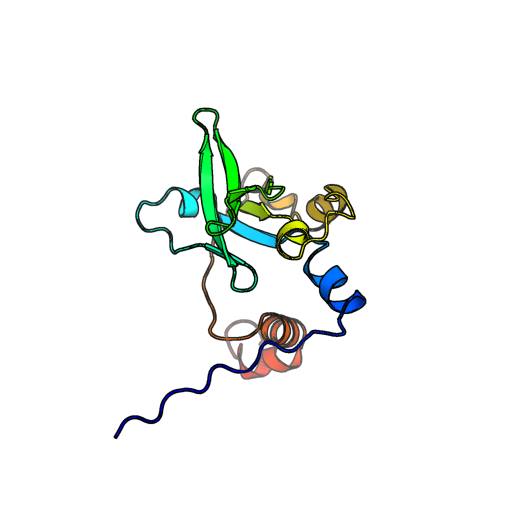 N . ASP A 1 121 ? 1.820 -7.570 -10.640 1.00 87.19 121 ASP A N 1
ATOM 932 C CA . ASP A 1 121 ? 3.184 -7.973 -10.343 1.00 87.19 121 ASP A CA 1
ATOM 933 C C . ASP A 1 121 ? 4.080 -7.752 -11.564 1.00 87.19 121 ASP A C 1
ATOM 935 O O . ASP A 1 121 ? 3.695 -7.989 -12.722 1.00 87.19 121 ASP A O 1
ATOM 939 N N . LEU A 1 122 ? 5.301 -7.301 -11.296 1.00 89.06 122 LEU A N 1
ATOM 940 C CA . LEU A 1 122 ? 6.379 -7.233 -12.269 1.00 89.06 122 LEU A CA 1
ATOM 941 C C . LEU A 1 122 ? 7.530 -8.120 -11.788 1.00 89.06 122 LEU A C 1
ATOM 943 O O . LEU A 1 122 ? 7.863 -8.091 -10.605 1.00 89.06 122 LEU A O 1
ATOM 947 N N . PRO A 1 123 ? 8.167 -8.901 -12.678 1.00 89.81 123 PRO A N 1
ATOM 948 C CA . PRO A 1 123 ? 9.295 -9.756 -12.321 1.00 89.81 123 PRO A CA 1
ATOM 949 C C . PRO A 1 123 ? 10.593 -8.936 -12.203 1.00 89.81 123 PRO A C 1
ATOM 951 O O . PRO A 1 123 ? 11.587 -9.229 -12.866 1.00 89.81 123 PRO A O 1
ATOM 954 N N . MET A 1 124 ? 10.573 -7.867 -11.409 1.00 89.25 124 MET A N 1
ATOM 955 C CA . MET A 1 124 ? 11.706 -6.974 -11.184 1.00 89.25 124 MET A CA 1
ATOM 956 C C . MET A 1 124 ? 11.649 -6.359 -9.788 1.00 89.25 124 MET A C 1
ATOM 958 O O . MET A 1 124 ? 10.591 -6.293 -9.167 1.00 89.25 124 MET A O 1
ATOM 962 N N . ASP A 1 125 ? 12.802 -5.903 -9.311 1.00 89.19 125 ASP A N 1
ATOM 963 C CA . ASP A 1 125 ? 12.908 -5.218 -8.028 1.00 89.19 125 ASP A CA 1
ATOM 964 C C . ASP A 1 125 ? 12.284 -3.810 -8.083 1.00 89.19 125 ASP A C 1
ATOM 966 O O . ASP A 1 125 ? 12.316 -3.141 -9.122 1.00 89.19 125 ASP A O 1
ATOM 970 N N . SER A 1 126 ? 11.729 -3.348 -6.959 1.00 88.12 126 SER A N 1
ATOM 971 C CA . SER A 1 126 ? 11.079 -2.037 -6.864 1.00 88.12 126 SER A CA 1
ATOM 972 C C . SER A 1 126 ? 12.053 -0.882 -7.100 1.00 88.12 126 SER A C 1
ATOM 974 O O . SER A 1 126 ? 11.665 0.116 -7.703 1.00 88.12 126 SER A O 1
ATOM 976 N N . THR A 1 127 ? 13.323 -1.016 -6.701 1.00 90.31 127 THR A N 1
ATOM 977 C CA . THR A 1 127 ? 14.352 0.007 -6.950 1.00 90.31 127 THR A CA 1
ATOM 978 C C . THR A 1 127 ? 14.619 0.167 -8.440 1.00 90.31 127 THR A C 1
ATOM 980 O O . THR A 1 127 ? 14.620 1.288 -8.936 1.00 90.31 127 THR A O 1
ATOM 983 N N . VAL A 1 128 ? 14.728 -0.944 -9.173 1.00 90.56 128 VAL A N 1
ATOM 984 C CA . VAL A 1 128 ? 14.935 -0.943 -10.628 1.00 90.56 128 VAL A CA 1
ATOM 985 C C . VAL A 1 128 ? 13.740 -0.310 -11.345 1.00 90.56 128 VAL A C 1
ATOM 987 O O . VAL A 1 128 ? 13.918 0.428 -12.313 1.00 90.56 128 VAL A O 1
ATOM 990 N N . LEU A 1 129 ? 12.514 -0.562 -10.870 1.00 88.50 129 LEU A N 1
ATOM 991 C CA . LEU A 1 129 ? 11.319 0.081 -11.420 1.00 88.50 129 LEU A CA 1
ATOM 992 C C . LEU A 1 129 ? 11.341 1.594 -11.171 1.00 88.50 129 LEU A C 1
ATOM 994 O O . LEU A 1 129 ? 11.102 2.365 -12.097 1.00 88.50 129 LEU A O 1
ATOM 998 N N . CYS A 1 130 ? 11.653 2.022 -9.947 1.00 89.62 130 CYS A N 1
ATOM 999 C CA . CYS A 1 130 ? 11.766 3.439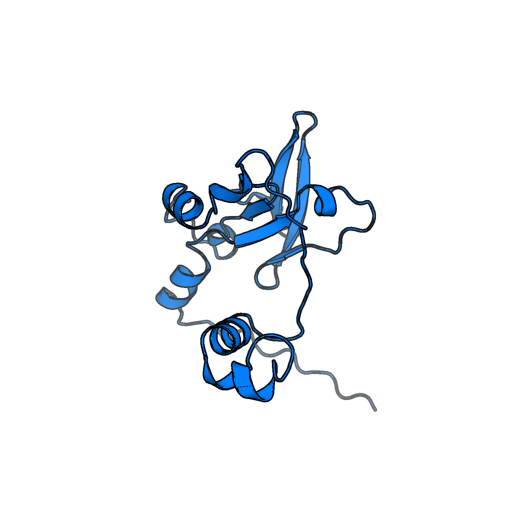 -9.609 1.00 89.62 130 CYS A CA 1
ATOM 1000 C C . CYS A 1 130 ? 12.848 4.138 -10.442 1.00 89.62 130 CYS A C 1
ATOM 1002 O O . CYS A 1 130 ? 12.595 5.213 -10.977 1.00 89.62 130 CYS A O 1
ATOM 1004 N N . GLU A 1 131 ? 14.024 3.527 -10.600 1.00 90.94 131 GLU A N 1
ATOM 1005 C CA . GLU A 1 131 ? 15.095 4.044 -11.459 1.00 90.94 131 GLU A CA 1
ATOM 1006 C C . GLU A 1 131 ? 14.624 4.196 -12.907 1.00 90.94 131 GLU A C 1
ATOM 1008 O O . GLU A 1 131 ? 14.840 5.241 -13.518 1.00 90.94 131 GLU A O 1
ATOM 1013 N N . ASN A 1 132 ? 13.919 3.192 -13.439 1.00 87.25 132 ASN A N 1
ATOM 1014 C CA . ASN A 1 132 ? 13.379 3.248 -14.791 1.00 87.25 132 ASN A CA 1
ATOM 1015 C C . ASN A 1 132 ? 12.361 4.385 -14.966 1.00 87.25 132 ASN A C 1
ATOM 1017 O O . ASN A 1 132 ? 12.449 5.121 -15.943 1.00 87.25 132 ASN A O 1
ATOM 1021 N N . VAL A 1 133 ? 11.436 4.561 -14.018 1.00 87.38 133 VAL A N 1
ATOM 1022 C CA . VAL A 1 133 ? 10.419 5.628 -14.063 1.00 87.38 133 VAL A CA 1
ATOM 1023 C C . VAL A 1 133 ? 11.051 7.018 -13.961 1.00 87.38 133 VAL A C 1
ATOM 1025 O O . VAL A 1 133 ? 10.607 7.946 -14.637 1.00 87.38 133 VAL A O 1
ATOM 1028 N N . LEU A 1 134 ? 12.078 7.173 -13.123 1.00 89.56 134 LEU A N 1
ATOM 1029 C CA . LEU A 1 134 ? 12.727 8.460 -12.865 1.00 89.56 134 LEU A CA 1
ATOM 1030 C C . LEU A 1 134 ? 13.733 8.871 -13.948 1.00 89.56 134 LEU A C 1
ATOM 1032 O O . LEU A 1 134 ? 14.059 10.054 -14.035 1.00 89.56 134 LEU A O 1
ATOM 1036 N N . ASP A 1 135 ? 14.232 7.939 -14.762 1.00 89.44 135 ASP A N 1
ATOM 1037 C CA . ASP A 1 135 ? 15.206 8.235 -15.812 1.00 89.44 135 ASP A CA 1
ATOM 1038 C C . ASP A 1 135 ? 14.522 8.741 -17.098 1.00 89.44 135 ASP A C 1
ATOM 1040 O O . ASP A 1 135 ? 13.996 7.933 -17.858 1.00 89.44 135 ASP A O 1
ATOM 1044 N N . PRO A 1 136 ? 14.576 10.040 -17.448 1.00 83.88 136 PRO A N 1
ATOM 1045 C CA . PRO A 1 136 ? 13.937 10.550 -18.664 1.00 83.88 136 PRO A CA 1
ATOM 1046 C C . PRO A 1 136 ? 14.528 9.966 -19.958 1.00 83.88 136 PRO A C 1
ATOM 1048 O O . PRO A 1 136 ? 13.900 10.072 -21.015 1.00 83.88 136 PRO A O 1
ATOM 1051 N N . SER A 1 137 ? 15.714 9.347 -19.904 1.00 85.25 137 SER A N 1
ATOM 1052 C CA . SER A 1 137 ? 16.367 8.765 -21.075 1.00 85.25 137 SER A CA 1
ATOM 1053 C C . SER A 1 137 ? 15.585 7.593 -21.679 1.00 85.25 137 SER A C 1
ATOM 1055 O O . SER A 1 137 ? 15.746 7.327 -22.868 1.00 85.25 137 SER A O 1
ATOM 1057 N N . HIS A 1 138 ? 14.686 6.935 -20.929 1.00 81.56 138 HIS A N 1
ATOM 1058 C CA . HIS A 1 138 ? 13.870 5.834 -21.460 1.00 81.56 138 HIS A CA 1
ATOM 1059 C C . HIS A 1 138 ? 12.739 6.305 -22.391 1.00 81.56 138 HIS A C 1
ATOM 1061 O O . HIS A 1 138 ? 12.243 5.508 -23.196 1.00 81.56 138 HIS A O 1
ATOM 1067 N N . LEU A 1 139 ? 12.332 7.582 -22.317 1.00 81.31 139 LEU A N 1
ATOM 1068 C CA . LEU A 1 139 ? 11.181 8.106 -23.064 1.00 81.31 139 LEU A CA 1
ATOM 1069 C C . LEU A 1 139 ? 11.326 7.933 -24.589 1.00 81.31 139 LEU A C 1
ATOM 1071 O O . LEU A 1 139 ? 10.421 7.348 -25.190 1.00 81.31 139 LEU A O 1
ATOM 1075 N N . PRO A 1 140 ? 12.446 8.332 -25.232 1.00 74.25 140 PRO A N 1
ATOM 1076 C CA . PRO A 1 140 ? 12.573 8.253 -26.688 1.00 74.25 140 PRO A CA 1
ATOM 1077 C C . PRO A 1 140 ? 12.679 6.822 -27.230 1.00 74.25 140 PRO A C 1
ATOM 1079 O O . PRO A 1 140 ? 12.421 6.601 -28.410 1.00 74.25 140 PRO A O 1
ATOM 1082 N N . PHE A 1 141 ? 13.070 5.853 -26.396 1.00 69.44 141 PHE A N 1
ATOM 1083 C CA . PHE A 1 141 ? 13.337 4.477 -26.829 1.00 69.44 141 PHE A CA 1
ATOM 1084 C C . PHE A 1 141 ? 12.170 3.535 -26.532 1.00 69.44 141 PHE A C 1
ATOM 1086 O O . PHE A 1 141 ? 11.751 2.776 -27.406 1.00 69.44 141 PHE A O 1
ATOM 1093 N N . THR A 1 142 ? 11.612 3.600 -25.323 1.00 66.12 142 THR A N 1
ATOM 1094 C CA . THR A 1 142 ? 10.556 2.679 -24.871 1.00 66.12 142 THR A CA 1
ATOM 1095 C C . THR A 1 142 ? 9.160 3.215 -25.175 1.00 66.12 142 THR A C 1
ATOM 1097 O O . THR A 1 142 ? 8.251 2.438 -25.456 1.00 66.12 142 THR A O 1
ATOM 1100 N N . HIS A 1 143 ? 8.989 4.540 -25.189 1.00 70.81 143 HIS A N 1
ATOM 1101 C CA . HIS A 1 143 ? 7.708 5.197 -25.464 1.00 70.81 143 HIS A CA 1
ATOM 1102 C C . HIS A 1 143 ? 7.667 5.919 -26.811 1.00 70.81 143 HIS A C 1
ATOM 1104 O O . HIS A 1 143 ? 6.803 6.786 -27.011 1.00 70.81 143 HIS A O 1
ATOM 1110 N N . HIS A 1 144 ? 8.553 5.545 -27.745 1.00 58.59 144 HIS A N 1
ATOM 1111 C CA . HIS A 1 144 ? 8.520 6.076 -29.104 1.00 58.59 144 HIS A CA 1
ATOM 1112 C C . HIS A 1 144 ? 7.098 5.918 -29.671 1.00 58.59 144 HIS A C 1
ATOM 1114 O O . HIS A 1 144 ? 6.488 4.851 -29.584 1.00 58.59 144 HIS A O 1
ATOM 1120 N N . LEU A 1 145 ? 6.533 7.022 -30.170 1.00 60.47 145 LEU A N 1
ATOM 1121 C CA . LEU A 1 145 ? 5.180 7.110 -30.739 1.00 60.47 145 LEU A CA 1
ATOM 1122 C C . LEU A 1 145 ? 3.999 6.906 -29.770 1.00 60.47 145 LEU A C 1
ATOM 1124 O O . LEU A 1 145 ? 2.858 7.012 -30.216 1.00 60.47 145 LEU A O 1
ATOM 1128 N N . THR A 1 146 ? 4.234 6.668 -28.474 1.00 63.97 146 THR A N 1
ATOM 1129 C CA . THR A 1 146 ? 3.153 6.518 -27.477 1.00 63.97 146 THR A CA 1
ATOM 1130 C C . THR A 1 146 ? 3.066 7.721 -26.534 1.00 63.97 146 THR A C 1
ATOM 1132 O O . THR A 1 146 ? 1.965 8.194 -26.271 1.00 63.97 146 THR A O 1
ATOM 1135 N N . ILE A 1 147 ? 4.205 8.244 -26.051 1.00 59.03 147 ILE A N 1
ATOM 1136 C CA . ILE A 1 147 ? 4.244 9.370 -25.089 1.00 59.03 147 ILE A CA 1
ATOM 1137 C C . ILE A 1 147 ? 5.159 10.510 -25.563 1.00 59.03 147 ILE A C 1
ATOM 1139 O O . ILE A 1 147 ? 4.778 11.670 -25.437 1.00 59.03 147 ILE A O 1
ATOM 1143 N N . SER A 1 148 ? 6.328 10.226 -26.152 1.00 49.22 148 SER A N 1
ATOM 1144 C CA . SER A 1 148 ? 7.201 11.271 -26.710 1.00 49.22 148 SER A CA 1
ATOM 1145 C C . SER A 1 148 ? 7.086 11.345 -28.234 1.00 49.22 148 SER A C 1
ATOM 1147 O O . SER A 1 148 ? 7.226 10.326 -28.921 1.00 49.22 148 SER A O 1
ATOM 1149 N N . ARG A 1 149 ? 6.870 12.555 -28.755 1.00 51.97 149 ARG A N 1
ATOM 1150 C CA . ARG A 1 149 ? 7.129 12.928 -30.150 1.00 51.97 149 ARG A CA 1
ATOM 1151 C C . ARG A 1 149 ? 8.381 13.781 -30.225 1.00 51.97 149 ARG A C 1
ATOM 1153 O O . ARG A 1 149 ? 8.534 14.636 -29.327 1.00 51.97 149 ARG A O 1
#

Secondary structure (DSSP, 8-state):
---------------HHHHHHHHSS-EEEEEHHHHTSTTPPPEEETTEEEEEEE-TTS-EEEEETTTTEEE-EEEETTEEEE--GGGGT---SPP-HHHHHTT--GGGGSTT----------SS-HHHHHHHHH-GGGHHHHSBTTTB-

Radius of gyration: 18.63 Å; chains: 1; bounding box: 43×52×48 Å

Sequence (149 aa):
ATLPLARSPRSSLGGGATCALWTHQWWPLVFEAAALDRGAPPQDLFGVPLDLRKSGGGEWTVCDKSRNLELPSVVRQGIVWVWPSALFGDSSPSPDLSQLERLLVPQLDEPGVLFVDYFRDLPMDSTVLCENVLDPSHLPFTHHLTISR

Organism: NCBI:txid1034831

pLDDT: mean 82.38, std 18.12, range [34.31, 96.88]

Foldseek 3Di:
DDDDDDDDPPPPPPQPPVLCVVQQAKDFFDFQVLLPDPPRDFTDDPNFTWDWDQDPVRDIWIARPVVRHTFDWDDDPRTIITRRLVVVVHPPDPRDVVRVVVVDDVVCVDPPDDDDDDDDDDPDDPVVVVVCVPDPVCCCPVCPPNPDD

InterPro domains:
  IPR050584 Cholesterol 7-desaturase [PTHR21266] (71-147)